Protein AF-A0A3M0SSE6-F1 (afdb_monomer_lite)

InterPro domains:
  IPR007202 4Fe-4S domain [PF04060] (4-32)
  IPR007202 4Fe-4S domain [PS51656] (1-49)
  IPR051069 Acetyl-CoA decarbonylase/synthase complex subunit [PTHR36214] (4-52)

Radius of gyration: 10.29 Å; chains: 1; bounding box: 24×19×23 Å

Secondary structure (DSSP, 8-state):
--------TTS-SSHHHHHHHHHTTSS-GGG-HHHHSGGGHHHHHHHHHHHTT-

Foldseek 3Di:
DDDFPCVCQLVDNTPVRVVVCLLVVVDDPVSDVVCVPPVNVVVSVVVVVVSVVD

Structure (mmCIF, N/CA/C/O backbone):
data_AF-A0A3M0SSE6-F1
#
_entry.id   AF-A0A3M0SSE6-F1
#
loop_
_atom_site.group_PDB
_atom_site.id
_atom_site.type_symbol
_atom_site.label_atom_id
_atom_site.label_alt_id
_atom_site.label_comp_id
_atom_site.label_asym_id
_atom_site.label_entity_id
_atom_site.label_seq_id
_atom_site.pdbx_PDB_ins_code
_atom_site.Cartn_x
_atom_site.Cartn_y
_atom_site.Cartn_z
_atom_site.occupancy
_atom_site.B_iso_or_equiv
_atom_site.auth_seq_id
_atom_site.auth_comp_id
_atom_site.auth_asym_id
_atom_site.auth_atom_id
_atom_site.pdbx_PDB_model_num
ATOM 1 N N . MET A 1 1 ? -1.853 12.759 1.218 1.00 44.34 1 MET A N 1
ATOM 2 C CA . MET A 1 1 ? -1.194 12.758 -0.114 1.00 44.34 1 MET A CA 1
ATOM 3 C C . MET A 1 1 ? -0.427 11.446 -0.305 1.00 44.34 1 MET A C 1
ATOM 5 O O . MET A 1 1 ? 0.459 11.148 0.492 1.00 44.34 1 MET A O 1
ATOM 9 N N . PHE A 1 2 ? -0.827 10.595 -1.260 1.00 52.97 2 PHE A N 1
ATOM 10 C CA . PHE A 1 2 ? -0.272 9.247 -1.499 1.00 52.97 2 PHE A CA 1
ATOM 11 C C . PHE A 1 2 ? 1.240 9.306 -1.801 1.00 52.97 2 PHE A C 1
ATOM 13 O O . PHE A 1 2 ? 1.722 10.263 -2.394 1.00 52.97 2 PHE A O 1
ATOM 20 N N . THR A 1 3 ? 2.023 8.342 -1.321 1.00 55.00 3 THR A N 1
ATOM 21 C CA . THR A 1 3 ? 3.491 8.347 -1.424 1.00 55.00 3 THR A CA 1
ATOM 22 C C . THR A 1 3 ? 3.819 7.840 -2.817 1.00 55.00 3 THR A C 1
ATOM 24 O O . THR A 1 3 ? 3.643 6.662 -3.105 1.00 55.00 3 THR A O 1
ATOM 27 N N . GLN A 1 4 ? 4.219 8.744 -3.712 1.00 65.81 4 GLN A N 1
ATOM 28 C CA . GLN A 1 4 ? 4.381 8.485 -5.150 1.00 65.81 4 GLN A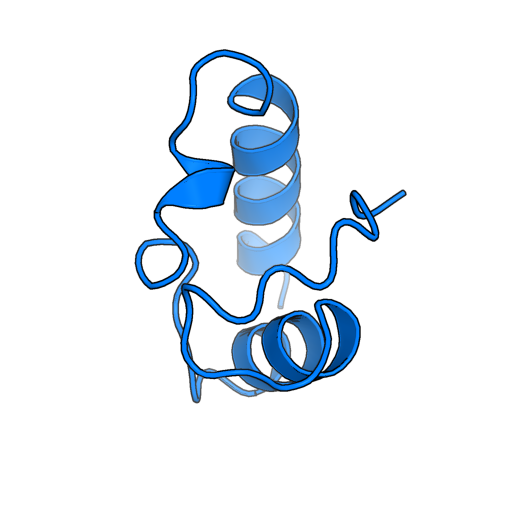 CA 1
ATOM 29 C C . GLN A 1 4 ? 5.675 7.719 -5.467 1.00 65.81 4 GLN A C 1
ATOM 31 O O . GLN A 1 4 ? 6.410 8.063 -6.386 1.00 65.81 4 GLN A O 1
ATOM 36 N N . LYS A 1 5 ? 5.975 6.665 -4.700 1.00 75.31 5 LYS A N 1
ATOM 37 C CA . LYS A 1 5 ? 7.178 5.844 -4.891 1.00 75.31 5 LYS A CA 1
ATOM 38 C C . LYS A 1 5 ? 7.138 5.107 -6.237 1.00 75.31 5 LYS A C 1
ATOM 40 O O . LYS A 1 5 ? 8.190 4.762 -6.754 1.00 75.31 5 LYS A O 1
ATOM 45 N N . ASN A 1 6 ? 5.931 4.846 -6.773 1.00 84.38 6 ASN A N 1
ATOM 46 C CA . ASN A 1 6 ? 5.681 4.118 -8.028 1.00 84.38 6 ASN A CA 1
ATOM 47 C C . ASN A 1 6 ? 6.556 2.860 -8.158 1.00 84.38 6 ASN A C 1
ATOM 49 O O . ASN A 1 6 ? 7.118 2.568 -9.207 1.00 84.38 6 ASN A O 1
ATOM 53 N N . CYS A 1 7 ? 6.689 2.123 -7.053 1.00 89.38 7 CYS A N 1
ATOM 54 C CA . CYS A 1 7 ? 7.668 1.045 -6.919 1.00 89.38 7 CYS A CA 1
ATOM 55 C C . CYS A 1 7 ? 7.301 -0.241 -7.672 1.00 89.38 7 CYS A C 1
ATOM 57 O O . CYS A 1 7 ? 8.124 -1.147 -7.747 1.00 89.38 7 CYS A O 1
ATOM 59 N N . LYS A 1 8 ? 6.065 -0.342 -8.179 1.00 90.62 8 LYS A N 1
ATOM 60 C CA . LYS A 1 8 ? 5.518 -1.489 -8.925 1.00 90.62 8 LYS A CA 1
ATOM 61 C C . LYS A 1 8 ? 5.482 -2.828 -8.176 1.00 90.62 8 LYS A C 1
ATOM 63 O O . LYS A 1 8 ? 5.055 -3.821 -8.754 1.00 90.62 8 LYS A O 1
ATOM 68 N N . LYS A 1 9 ? 5.841 -2.863 -6.886 1.00 89.06 9 LYS A N 1
ATOM 69 C CA . LYS A 1 9 ? 5.835 -4.085 -6.060 1.00 89.06 9 LYS A CA 1
ATOM 70 C C . LYS A 1 9 ? 4.449 -4.723 -5.921 1.00 89.06 9 LYS A C 1
ATOM 72 O O . LYS A 1 9 ? 4.343 -5.935 -5.870 1.00 89.06 9 LYS A O 1
ATOM 77 N N . CYS A 1 10 ? 3.388 -3.917 -5.956 1.00 90.31 10 CYS A N 1
ATOM 78 C CA . CYS A 1 10 ? 2.000 -4.388 -5.951 1.00 90.31 10 CYS A CA 1
ATOM 79 C C . CYS A 1 10 ? 1.469 -4.804 -7.338 1.00 90.31 10 CYS A C 1
ATOM 81 O O . CYS A 1 10 ? 0.266 -5.018 -7.501 1.00 90.31 10 CYS A O 1
ATOM 83 N N . GLY A 1 11 ? 2.326 -4.846 -8.365 1.00 91.19 11 GLY A N 1
ATOM 84 C CA . GLY A 1 11 ? 1.960 -5.188 -9.744 1.00 91.19 11 GLY A CA 1
ATOM 85 C C . GLY A 1 11 ? 1.295 -4.061 -10.543 1.00 91.19 11 GLY A C 1
ATOM 86 O O . GLY A 1 11 ? 0.866 -4.291 -11.668 1.00 91.19 11 GLY A O 1
ATOM 87 N N . GLU A 1 12 ? 1.199 -2.846 -9.995 1.00 93.69 12 GLU A N 1
ATOM 88 C CA . GLU A 1 12 ? 0.650 -1.680 -10.699 1.00 93.69 12 GLU A CA 1
ATOM 89 C C . GLU A 1 12 ? 1.746 -0.733 -11.181 1.00 93.69 12 GLU A C 1
ATOM 91 O O . GLU A 1 12 ? 2.716 -0.467 -10.472 1.00 93.69 12 GLU A O 1
ATOM 96 N N . ILE A 1 13 ? 1.567 -0.173 -12.380 1.00 92.06 13 ILE A N 1
ATOM 97 C CA . ILE A 1 13 ? 2.553 0.716 -13.018 1.00 92.06 13 ILE A CA 1
ATOM 98 C C . ILE A 1 13 ? 2.749 1.999 -12.202 1.00 92.06 13 ILE A C 1
ATOM 100 O O . ILE A 1 13 ? 3.863 2.519 -12.121 1.00 92.06 13 ILE A O 1
ATOM 104 N N . THR A 1 14 ? 1.676 2.491 -11.581 1.00 92.00 14 THR A N 1
ATOM 105 C CA . THR A 1 14 ? 1.697 3.662 -10.708 1.00 92.00 14 THR A CA 1
ATOM 106 C C . THR A 1 14 ? 0.879 3.423 -9.449 1.00 92.00 14 THR A C 1
ATOM 108 O O . THR A 1 14 ? -0.060 2.627 -9.401 1.00 92.00 14 THR A O 1
ATOM 111 N N . CYS A 1 15 ? 1.208 4.186 -8.418 1.00 91.12 15 CYS A N 1
ATOM 112 C CA . CYS A 1 15 ? 0.455 4.252 -7.179 1.00 91.12 15 CYS A CA 1
ATOM 113 C C . CYS A 1 15 ? -0.997 4.729 -7.379 1.00 91.12 15 CYS A C 1
ATOM 115 O O . CYS A 1 15 ? -1.890 4.293 -6.659 1.00 91.12 15 CYS A O 1
ATOM 117 N N . ILE A 1 16 ? -1.240 5.586 -8.378 1.00 91.06 16 ILE A N 1
ATOM 118 C CA . ILE A 1 16 ? -2.586 6.055 -8.742 1.00 91.06 16 ILE A CA 1
ATOM 119 C C . ILE A 1 16 ? -3.396 4.936 -9.414 1.00 91.06 16 ILE A C 1
ATOM 121 O O . ILE A 1 16 ? -4.584 4.796 -9.128 1.00 91.06 16 ILE A O 1
ATOM 125 N N . ALA A 1 17 ? -2.770 4.101 -10.253 1.00 93.44 17 ALA A N 1
ATOM 126 C CA . ALA A 1 17 ? -3.433 2.931 -10.832 1.00 93.44 17 ALA A CA 1
ATOM 127 C C . ALA A 1 17 ? -3.861 1.934 -9.742 1.00 93.44 17 ALA A C 1
ATOM 129 O O . ALA A 1 17 ? -4.987 1.440 -9.765 1.00 93.44 17 ALA A O 1
ATOM 130 N N . PHE A 1 18 ? -3.004 1.713 -8.737 1.00 93.06 18 PHE A N 1
ATOM 131 C CA . PHE A 1 18 ? -3.369 0.939 -7.548 1.00 93.06 18 PHE A CA 1
ATOM 132 C C . PHE A 1 18 ? -4.542 1.569 -6.791 1.00 93.06 18 PHE A C 1
ATOM 134 O O . PHE A 1 18 ? -5.531 0.886 -6.549 1.00 93.06 18 PHE A O 1
ATOM 141 N N . ALA A 1 19 ? -4.483 2.870 -6.488 1.00 90.50 19 ALA A N 1
ATOM 142 C CA . ALA A 1 19 ? -5.558 3.570 -5.784 1.00 90.50 19 ALA A CA 1
ATOM 143 C C . ALA A 1 19 ? -6.903 3.505 -6.528 1.00 90.50 19 ALA A C 1
ATOM 145 O O . ALA A 1 19 ? -7.934 3.267 -5.909 1.00 90.50 19 ALA A O 1
ATOM 146 N N . SER A 1 20 ? -6.893 3.638 -7.855 1.00 91.75 20 SER A N 1
ATOM 147 C CA . SER A 1 20 ? -8.107 3.514 -8.672 1.00 91.75 20 SER A CA 1
ATOM 148 C C . SER A 1 20 ? -8.717 2.114 -8.550 1.00 91.75 20 SER A C 1
ATOM 150 O O . SER A 1 20 ? -9.925 1.975 -8.393 1.00 91.75 20 SER A O 1
ATOM 152 N N . LYS A 1 21 ? -7.878 1.070 -8.543 1.00 92.81 21 LYS A N 1
ATOM 153 C CA . LYS A 1 21 ? -8.329 -0.317 -8.364 1.00 92.81 21 LYS A CA 1
ATOM 154 C C . LYS A 1 21 ? -8.860 -0.600 -6.960 1.00 92.81 21 LYS A C 1
ATOM 156 O O . LYS A 1 21 ? -9.809 -1.373 -6.853 1.00 92.81 21 LYS A O 1
ATOM 161 N N . LEU A 1 22 ? -8.304 0.041 -5.925 1.00 91.88 22 LEU A N 1
ATOM 162 C CA . LEU A 1 22 ? -8.856 -0.010 -4.565 1.00 91.88 22 LEU A CA 1
ATOM 163 C C . LEU A 1 22 ? -10.288 0.534 -4.532 1.00 91.88 22 LEU A C 1
ATOM 165 O O . LEU A 1 22 ? -11.174 -0.133 -4.016 1.00 91.88 22 LEU A O 1
ATOM 169 N N . LEU A 1 23 ? -10.526 1.702 -5.141 1.00 90.19 23 LEU A N 1
ATOM 170 C CA . LEU A 1 23 ? -11.855 2.328 -5.181 1.00 90.19 23 LEU A CA 1
ATOM 171 C C . LEU A 1 23 ? -12.890 1.482 -5.935 1.00 90.19 23 LEU A C 1
ATOM 173 O O . LEU A 1 23 ? -14.067 1.510 -5.609 1.00 90.19 23 LEU A O 1
ATOM 177 N N . THR A 1 24 ? -12.458 0.718 -6.940 1.00 91.50 24 THR A N 1
ATOM 178 C CA . THR A 1 24 ? -13.339 -0.204 -7.683 1.00 91.50 24 THR A CA 1
ATOM 179 C C . THR A 1 24 ? -13.490 -1.586 -7.034 1.00 91.50 24 THR A C 1
ATOM 181 O O . THR A 1 24 ? -14.145 -2.450 -7.608 1.00 91.50 24 THR A O 1
ATOM 184 N N . GLY A 1 25 ? -12.824 -1.850 -5.903 1.00 90.06 25 GLY A N 1
ATOM 185 C CA . GLY A 1 25 ? -12.812 -3.166 -5.248 1.00 90.06 25 GLY A CA 1
ATOM 186 C C . GLY A 1 25 ? -12.019 -4.259 -5.982 1.00 90.06 25 GLY A C 1
ATOM 187 O O . GLY A 1 25 ? -11.975 -5.399 -5.533 1.00 90.06 25 GLY A O 1
ATOM 188 N N . VAL A 1 26 ? -11.354 -3.932 -7.096 1.00 93.88 26 VAL A N 1
ATOM 189 C CA . VAL A 1 26 ? -10.501 -4.860 -7.865 1.00 93.88 26 VAL A CA 1
ATOM 190 C C . VAL A 1 26 ? -9.246 -5.252 -7.081 1.00 93.88 26 VAL A C 1
ATOM 192 O O . VAL A 1 26 ? -8.689 -6.329 -7.296 1.00 93.88 26 VAL A O 1
ATOM 195 N N . LYS A 1 27 ? -8.778 -4.369 -6.194 1.00 92.56 27 LYS A N 1
ATOM 196 C CA . LYS A 1 27 ? -7.646 -4.623 -5.301 1.00 92.56 27 LYS A CA 1
ATOM 197 C C . LYS A 1 27 ? -7.966 -4.258 -3.860 1.00 92.56 27 LYS A C 1
ATOM 199 O O . LYS A 1 27 ? -8.826 -3.425 -3.598 1.00 92.56 27 LYS A O 1
ATOM 204 N N . THR A 1 28 ? -7.199 -4.830 -2.941 1.00 91.56 28 THR A N 1
ATOM 205 C CA . THR A 1 28 ? -7.261 -4.566 -1.499 1.00 91.56 28 THR A CA 1
ATOM 206 C C . THR A 1 28 ? -5.945 -3.978 -0.985 1.00 91.56 28 THR A C 1
ATOM 208 O O . THR A 1 28 ? -4.884 -4.146 -1.589 1.00 91.56 28 THR A O 1
ATOM 211 N N . LEU A 1 29 ? -5.992 -3.259 0.144 1.00 90.62 29 LEU A N 1
ATOM 212 C CA . LEU A 1 29 ? -4.830 -2.535 0.687 1.00 90.62 29 LEU A CA 1
ATOM 213 C C . LEU A 1 29 ?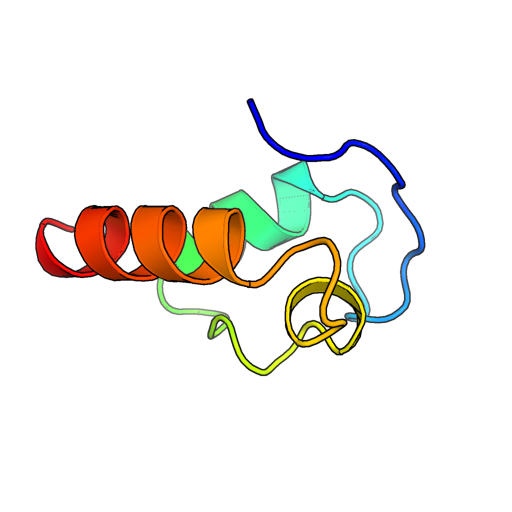 -3.626 -3.434 1.018 1.00 90.62 29 LEU A C 1
ATOM 215 O O . LEU A 1 29 ? -2.490 -2.997 0.852 1.00 90.62 29 LEU A O 1
ATO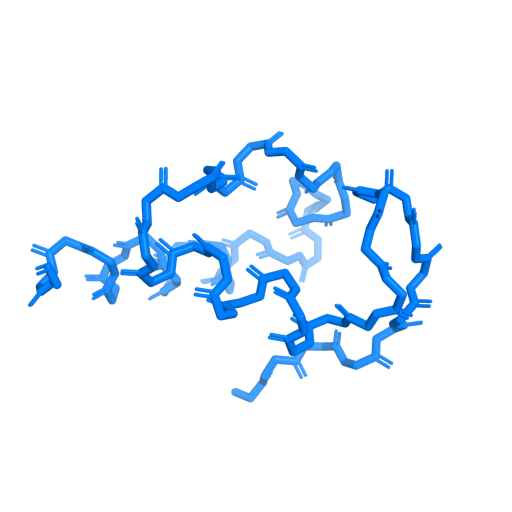M 219 N N . ASN A 1 30 ? -3.869 -4.681 1.428 1.00 90.19 30 ASN A N 1
ATOM 220 C CA . ASN A 1 30 ? -2.838 -5.686 1.724 1.00 90.19 30 ASN A CA 1
ATOM 221 C C . ASN A 1 30 ? -2.101 -6.212 0.477 1.00 90.19 30 ASN A C 1
ATOM 223 O O . ASN A 1 30 ? -1.156 -6.974 0.600 1.00 90.19 30 ASN A O 1
ATOM 227 N N . GLN A 1 31 ? -2.504 -5.822 -0.737 1.00 92.56 31 GLN A N 1
ATOM 228 C CA . GLN A 1 31 ? -1.798 -6.203 -1.968 1.00 92.56 31 GLN A CA 1
ATOM 229 C C . GLN A 1 31 ? -0.629 -5.268 -2.306 1.00 92.56 31 GLN A C 1
ATOM 231 O O . GLN A 1 31 ? -0.081 -5.326 -3.408 1.00 92.56 31 GLN A O 1
ATOM 236 N N . CYS A 1 32 ? -0.263 -4.366 -1.396 1.00 91.69 32 CYS A N 1
ATOM 237 C CA . CYS A 1 32 ? 0.912 -3.521 -1.523 1.00 91.69 32 CYS A CA 1
ATOM 238 C C . CYS A 1 32 ? 1.772 -3.627 -0.264 1.00 91.69 32 CYS A C 1
ATOM 240 O O . CYS A 1 32 ? 1.575 -2.861 0.675 1.00 91.69 32 CYS A O 1
ATOM 242 N N . ASP A 1 33 ? 2.779 -4.502 -0.298 1.00 88.19 33 ASP A N 1
ATOM 243 C CA . ASP A 1 33 ? 3.710 -4.757 0.816 1.00 88.19 33 ASP A CA 1
ATOM 244 C C . ASP A 1 33 ? 4.361 -3.479 1.357 1.00 88.19 33 ASP A C 1
ATOM 246 O O . ASP A 1 33 ? 4.646 -3.351 2.542 1.00 88.19 33 ASP A O 1
ATOM 250 N N . VAL A 1 34 ? 4.570 -2.486 0.485 1.00 88.75 34 VAL A N 1
ATOM 251 C CA . VAL A 1 34 ? 5.146 -1.199 0.889 1.00 88.75 34 VAL A CA 1
ATOM 252 C C . VAL A 1 34 ? 4.241 -0.477 1.876 1.00 88.75 34 VAL A C 1
ATOM 254 O O . VAL A 1 34 ? 4.752 0.183 2.764 1.00 88.75 34 VAL A O 1
ATOM 257 N N . LEU A 1 35 ? 2.916 -0.582 1.757 1.00 87.12 35 LEU A N 1
ATOM 258 C CA . LEU A 1 35 ? 2.000 0.077 2.692 1.00 87.12 35 LEU A CA 1
ATOM 259 C C . LEU A 1 35 ? 2.007 -0.564 4.085 1.00 87.12 35 LEU A C 1
ATOM 261 O O . LEU A 1 35 ? 1.566 0.083 5.031 1.00 87.12 35 LEU A O 1
ATOM 265 N N . GLU A 1 36 ? 2.516 -1.789 4.216 1.00 86.50 36 GLU A N 1
ATOM 266 C CA . GLU A 1 36 ? 2.662 -2.480 5.500 1.00 86.50 36 GLU A CA 1
ATOM 267 C C . GLU A 1 36 ? 3.960 -2.104 6.233 1.00 86.50 36 GLU A C 1
ATOM 269 O O . GLU A 1 36 ? 4.094 -2.378 7.426 1.00 86.50 36 GLU A O 1
ATOM 274 N N . GLU A 1 37 ? 4.908 -1.437 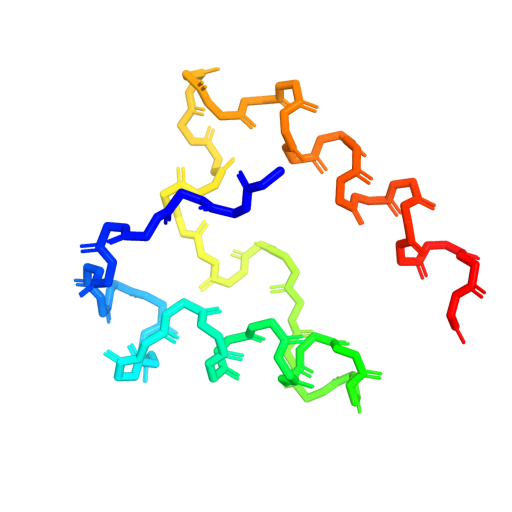5.558 1.00 89.44 37 GLU A N 1
ATOM 275 C CA . GLU A 1 37 ? 6.134 -0.951 6.194 1.00 89.44 37 GLU A CA 1
ATOM 276 C C . GLU A 1 37 ? 5.806 0.071 7.302 1.00 89.44 37 GLU A C 1
ATOM 278 O O . GLU A 1 37 ? 4.945 0.939 7.138 1.00 89.44 37 GLU A O 1
ATOM 283 N N . GLU A 1 38 ? 6.551 0.018 8.414 1.00 88.25 38 GLU A N 1
ATOM 284 C CA . GLU A 1 38 ? 6.319 0.831 9.623 1.00 88.25 38 GLU A CA 1
ATOM 285 C C . GLU A 1 38 ? 6.126 2.325 9.317 1.00 88.25 38 GLU A C 1
ATOM 287 O O . GLU A 1 38 ? 5.211 2.971 9.825 1.00 88.25 38 GLU A O 1
ATOM 292 N N . GLN A 1 39 ? 6.947 2.853 8.405 1.00 86.50 39 GLN A N 1
ATOM 293 C CA . GLN A 1 39 ? 6.935 4.255 7.982 1.00 86.50 39 GLN A CA 1
ATOM 294 C C . GLN A 1 39 ? 5.622 4.704 7.313 1.00 86.50 39 GLN A C 1
ATOM 296 O O . GLN A 1 39 ? 5.389 5.903 7.155 1.00 86.50 39 GLN A O 1
ATOM 301 N N . TYR A 1 40 ? 4.768 3.767 6.899 1.00 87.81 40 TYR A N 1
ATOM 302 C CA . TYR A 1 40 ? 3.485 4.047 6.262 1.00 87.81 40 TYR A CA 1
ATOM 303 C C . TYR A 1 40 ? 2.279 3.597 7.095 1.00 87.81 40 TYR A C 1
ATOM 305 O O . TYR A 1 40 ? 1.158 3.767 6.621 1.00 87.81 40 TYR A O 1
ATOM 313 N N . LYS A 1 41 ? 2.451 3.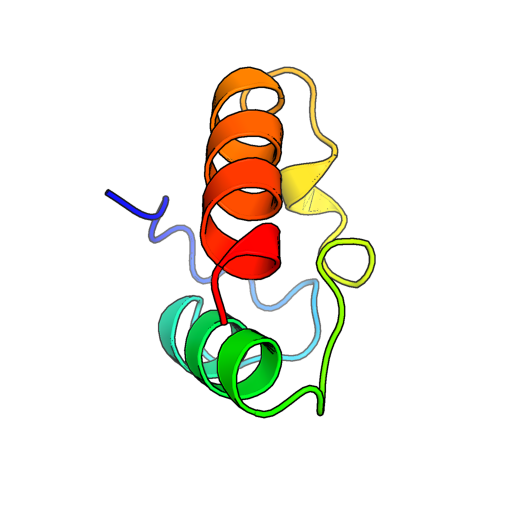117 8.335 1.00 87.50 41 LYS A N 1
ATOM 314 C CA . LYS A 1 41 ? 1.335 2.645 9.180 1.00 87.50 41 LYS A CA 1
ATOM 315 C C . LYS A 1 41 ? 0.233 3.680 9.400 1.00 87.50 41 LYS A C 1
ATOM 317 O O . LYS A 1 41 ? -0.934 3.372 9.177 1.00 87.50 41 LYS A O 1
ATOM 322 N N . GLU A 1 42 ? 0.591 4.910 9.770 1.00 89.00 42 GLU A N 1
ATOM 323 C CA . GLU A 1 42 ? -0.385 5.999 9.955 1.00 89.00 42 GLU A CA 1
ATOM 324 C C . GLU A 1 42 ? -1.173 6.272 8.671 1.00 89.00 42 GLU A C 1
ATOM 326 O O . GLU A 1 42 ? -2.387 6.457 8.669 1.00 89.00 42 GLU A O 1
ATOM 331 N N . LYS A 1 43 ? -0.485 6.207 7.533 1.00 85.00 43 LYS A N 1
ATOM 332 C CA . LYS A 1 43 ? -1.100 6.406 6.227 1.00 85.00 43 LYS A CA 1
ATOM 333 C C . LYS A 1 43 ? -2.001 5.247 5.823 1.00 85.00 43 LYS A C 1
ATOM 335 O O . LYS A 1 43 ? -3.055 5.480 5.238 1.00 85.00 43 LYS A O 1
ATOM 340 N N . LEU A 1 44 ? -1.582 4.016 6.106 1.00 89.06 44 LEU A N 1
ATOM 341 C CA . LEU A 1 44 ? -2.386 2.822 5.889 1.00 89.06 44 LEU A CA 1
ATOM 342 C C . LEU A 1 44 ? -3.671 2.900 6.715 1.00 89.06 44 LEU A C 1
ATOM 344 O O . LEU A 1 44 ? -4.728 2.574 6.189 1.00 89.06 44 LEU A O 1
ATOM 348 N N . LYS A 1 45 ? -3.598 3.388 7.958 1.00 90.19 45 LYS A N 1
ATOM 349 C CA . LYS A 1 45 ? -4.776 3.648 8.790 1.00 90.19 45 LYS A CA 1
ATOM 350 C C . LYS A 1 45 ? -5.713 4.662 8.132 1.00 90.19 45 LYS A C 1
ATOM 352 O O . LYS A 1 45 ? -6.851 4.314 7.858 1.00 90.19 45 LYS A O 1
ATOM 357 N N . SER A 1 46 ? -5.219 5.840 7.740 1.00 89.38 46 SER A N 1
ATOM 358 C CA . SER A 1 46 ? -6.061 6.836 7.053 1.00 89.38 46 SER A CA 1
ATOM 359 C C . SER A 1 46 ? -6.670 6.326 5.740 1.00 89.38 46 SER A C 1
ATOM 361 O O . SER A 1 46 ? -7.763 6.738 5.366 1.00 89.38 46 SER A O 1
ATOM 363 N N . LEU A 1 47 ? -5.964 5.457 5.007 1.00 87.88 47 LEU A N 1
ATOM 364 C CA . LEU A 1 47 ? -6.493 4.829 3.793 1.00 87.88 47 LEU A CA 1
ATOM 365 C C . LEU A 1 47 ? -7.597 3.813 4.101 1.00 87.88 47 LEU A C 1
ATOM 367 O O . LEU A 1 47 ? -8.554 3.745 3.339 1.00 87.88 47 LEU A O 1
ATOM 371 N N . LYS A 1 48 ? -7.468 3.036 5.184 1.00 89.00 48 LYS A N 1
ATOM 372 C CA . LYS A 1 48 ? -8.527 2.129 5.649 1.00 89.00 48 LYS A CA 1
ATOM 373 C C . LYS A 1 48 ? -9.766 2.922 6.038 1.00 89.00 48 LYS A C 1
ATOM 375 O O . LYS A 1 48 ? -10.822 2.646 5.489 1.00 89.00 48 LYS A O 1
ATOM 380 N N . ASP A 1 49 ? -9.589 3.955 6.861 1.00 90.06 49 ASP A N 1
ATOM 381 C CA . ASP A 1 49 ? -10.680 4.829 7.293 1.00 90.06 49 ASP A CA 1
ATOM 382 C C . ASP A 1 49 ? -11.408 5.418 6.075 1.00 90.06 49 ASP A C 1
ATOM 384 O O . ASP A 1 49 ? -12.626 5.393 6.018 1.00 90.06 49 ASP A O 1
ATOM 388 N N . LEU A 1 50 ? -10.679 5.886 5.051 1.00 86.69 50 LEU A N 1
ATOM 389 C CA . LEU A 1 50 ? -11.284 6.427 3.828 1.00 86.69 50 LEU A CA 1
ATOM 390 C C . LEU A 1 50 ? -12.087 5.382 3.038 1.00 86.69 50 LEU A C 1
ATOM 392 O O . LEU A 1 50 ? -13.138 5.715 2.502 1.00 86.69 50 LEU A O 1
ATOM 396 N N . LEU A 1 51 ? -11.580 4.152 2.927 1.00 84.81 51 LEU A N 1
ATOM 397 C CA . LEU A 1 51 ? -12.234 3.082 2.168 1.00 84.81 51 LEU A CA 1
ATOM 398 C C . LEU A 1 51 ? -13.454 2.497 2.886 1.00 84.81 51 LEU A C 1
ATOM 400 O O . LEU A 1 51 ? -14.296 1.917 2.218 1.00 84.81 51 LEU A O 1
ATOM 404 N N . GLU A 1 52 ? -13.588 2.665 4.203 1.00 81.00 52 GLU A N 1
ATOM 405 C CA . GLU A 1 52 ? -14.820 2.309 4.928 1.00 81.00 52 GLU A CA 1
ATOM 406 C C . GLU A 1 52 ? -16.018 3.204 4.550 1.00 81.00 52 GLU A C 1
ATOM 408 O O . GLU A 1 52 ? -17.161 2.844 4.827 1.00 81.00 52 GLU A O 1
ATOM 413 N N . PHE A 1 53 ? -15.780 4.348 3.894 1.00 67.00 53 PHE A N 1
ATOM 414 C CA . PHE A 1 53 ? -16.820 5.277 3.431 1.00 67.00 53 PHE A CA 1
ATOM 415 C C . PHE A 1 53 ? -17.151 5.168 1.931 1.00 67.00 53 PHE A C 1
ATOM 417 O O . PHE A 1 53 ? -17.948 5.972 1.438 1.00 67.00 53 PHE A O 1
ATOM 424 N N . VAL A 1 54 ? -16.525 4.237 1.201 1.00 57.38 54 VAL A N 1
ATOM 425 C CA . VAL A 1 54 ? -16.725 4.008 -0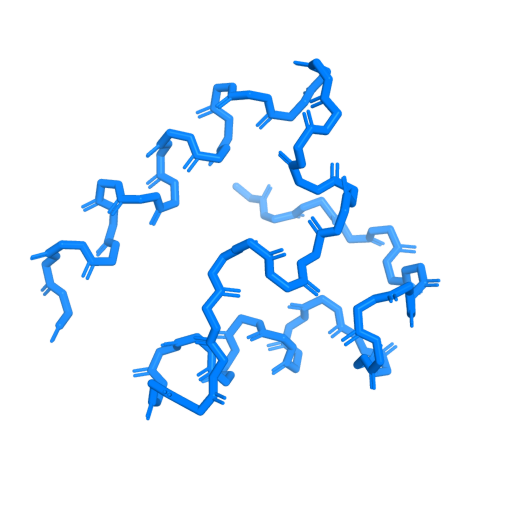.246 1.00 57.38 54 VAL A CA 1
ATOM 426 C C . VAL A 1 54 ? -17.510 2.722 -0.457 1.00 57.38 54 VAL A C 1
ATOM 428 O O . VAL A 1 54 ? -18.460 2.761 -1.270 1.00 57.38 54 VAL A O 1
#

pLDDT: mean 85.8, std 10.93, range [44.34, 93.88]

Sequence (54 aa):
MFTQKNCKKCGEITCIAFASKLLTGVKTLNQCDVLEEEQYKEKLKSLKDLLEFV

Organism: NCBI:txid84023